Protein AF-A0A6A5UXE3-F1 (afdb_monomer_lite)

Organism: NCBI:txid1447943

Sequence (161 aa):
MPEQPPSTPQRYPSTSSRRRSSLWPSAIPPKTPVKSVSPKEYLTALSNLVSFASTRMDQVDLDGLIWAFNHAYDREDRIAMRNLATTMFPTFESVGDAYYNFCDTRGTFDEEEIWNMVMGLGDDGSEYWDVVDELGDLIEIMEGEETAQFWKSMEEVLMEV

Secondary structure (DSSP, 8-state):
----PPP--------------SSTTSSPPP-PPPPS--HHHHHHHHHHHHHHHHHHHHTTTHHHHHHHHHHHHTTT-HHHHHHHHHHHHHHHHHHHHHHHHHHHHH----HHHHHHHHHHHGGGGGGGSHHHHHHHHHHHHHH-TTTHHHHHHHHHHHH--

Structure (mmCIF, N/CA/C/O backbone):
data_AF-A0A6A5UXE3-F1
#
_entry.id   AF-A0A6A5UXE3-F1
#
loop_
_atom_site.group_PDB
_atom_site.id
_atom_site.type_symbol
_atom_site.label_atom_id
_atom_site.label_alt_id
_atom_site.label_comp_id
_atom_site.label_asym_id
_atom_site.label_entity_id
_atom_site.label_seq_id
_atom_site.pdbx_PDB_ins_code
_atom_site.Cartn_x
_atom_site.Cartn_y
_atom_site.Cartn_z
_atom_site.occupancy
_atom_site.B_iso_or_equiv
_atom_site.auth_seq_id
_atom_site.auth_comp_id
_atom_site.auth_asym_id
_atom_site.auth_atom_id
_atom_site.pdbx_PDB_model_num
ATOM 1 N N . MET A 1 1 ? 20.657 60.269 18.180 1.00 47.00 1 MET A N 1
ATOM 2 C CA . MET A 1 1 ? 21.279 59.471 19.255 1.00 47.00 1 MET A CA 1
ATOM 3 C C . MET A 1 1 ? 20.814 60.032 20.588 1.00 47.00 1 MET A C 1
ATOM 5 O O . MET A 1 1 ? 20.849 61.254 20.701 1.00 47.00 1 MET A O 1
ATOM 9 N N . PRO A 1 2 ? 20.399 59.190 21.556 1.00 51.12 2 PRO A N 1
ATOM 10 C CA . PRO A 1 2 ? 20.250 57.725 21.466 1.00 51.12 2 PRO A CA 1
ATOM 11 C C . PRO A 1 2 ? 19.010 57.362 20.581 1.00 51.12 2 PRO A C 1
ATOM 13 O O . PRO A 1 2 ? 18.878 58.011 19.541 1.00 51.12 2 PRO A O 1
ATOM 16 N N . GLU A 1 3 ? 18.133 56.365 20.745 1.00 40.72 3 GLU A N 1
ATOM 17 C CA . GLU A 1 3 ? 17.750 55.427 21.821 1.00 40.72 3 GLU A CA 1
ATOM 18 C C . GLU A 1 3 ? 17.216 54.115 21.200 1.00 40.72 3 GLU A C 1
ATOM 20 O O . GLU A 1 3 ? 16.974 54.051 19.995 1.00 40.72 3 GLU A O 1
ATOM 25 N N . GLN A 1 4 ? 16.997 53.080 22.020 1.00 54.25 4 GLN A N 1
ATOM 26 C CA . GLN A 1 4 ? 16.243 51.874 21.649 1.00 54.25 4 GLN A CA 1
ATOM 27 C C . GLN A 1 4 ? 15.332 51.421 22.807 1.00 54.25 4 GLN A C 1
ATOM 29 O O . GLN A 1 4 ? 15.833 51.250 23.919 1.00 54.25 4 GLN A O 1
ATOM 34 N N . PRO A 1 5 ? 14.035 51.152 22.562 1.00 54.25 5 PRO A N 1
ATOM 35 C CA . PRO A 1 5 ? 13.204 50.312 23.427 1.00 54.25 5 PRO A CA 1
ATOM 36 C C . PRO A 1 5 ? 13.448 48.800 23.155 1.00 54.25 5 PRO A C 1
ATOM 38 O O . PRO A 1 5 ? 14.113 48.457 22.174 1.00 54.25 5 PRO A O 1
ATOM 41 N N . PRO A 1 6 ? 12.989 47.888 24.040 1.00 47.69 6 PRO A N 1
ATOM 42 C CA . PRO A 1 6 ? 13.681 46.614 24.281 1.00 47.69 6 PRO A CA 1
ATOM 43 C C . PRO A 1 6 ? 13.164 45.383 23.514 1.00 47.69 6 PRO A C 1
ATOM 45 O O . PRO A 1 6 ? 12.064 45.358 22.969 1.00 47.69 6 PRO A O 1
ATOM 48 N N . SER A 1 7 ? 13.974 44.321 23.557 1.00 56.84 7 SER A N 1
ATOM 49 C CA . SER A 1 7 ? 13.705 42.983 23.015 1.00 56.84 7 SER A CA 1
ATOM 50 C C . SER A 1 7 ? 12.604 42.210 23.759 1.00 56.84 7 SER A C 1
ATOM 52 O O . SER A 1 7 ? 12.619 42.149 24.986 1.00 56.84 7 SER A O 1
ATOM 54 N N . THR A 1 8 ? 11.769 41.478 23.015 1.00 50.19 8 THR A N 1
ATOM 55 C CA . THR A 1 8 ? 10.961 40.321 23.472 1.00 50.19 8 THR A CA 1
ATOM 56 C C . THR A 1 8 ? 10.664 39.395 22.262 1.00 50.19 8 THR A C 1
ATOM 58 O O . THR A 1 8 ? 10.990 39.775 21.135 1.00 50.19 8 THR A O 1
ATOM 61 N N . PRO A 1 9 ? 10.213 38.132 22.449 1.00 44.12 9 PRO A N 1
ATOM 62 C CA . PRO A 1 9 ? 10.727 37.029 21.625 1.00 44.12 9 PRO A CA 1
ATOM 63 C C . PRO A 1 9 ? 9.716 36.368 20.662 1.00 44.12 9 PRO A C 1
ATOM 65 O O . PRO A 1 9 ? 8.532 36.672 20.661 1.00 44.12 9 PRO A O 1
ATOM 68 N N . GLN A 1 10 ? 10.220 35.350 19.947 1.00 40.53 10 GLN A N 1
ATOM 69 C CA . GLN A 1 10 ? 9.486 34.261 19.278 1.00 40.53 10 GLN A CA 1
ATOM 70 C C . GLN A 1 10 ? 8.490 34.631 18.160 1.00 40.53 10 GLN A C 1
ATOM 72 O O . GLN A 1 10 ? 7.343 34.990 18.403 1.00 40.53 10 GLN A O 1
ATOM 77 N N . ARG A 1 11 ? 8.816 34.179 16.944 1.00 34.81 11 ARG A N 1
ATOM 78 C CA . AR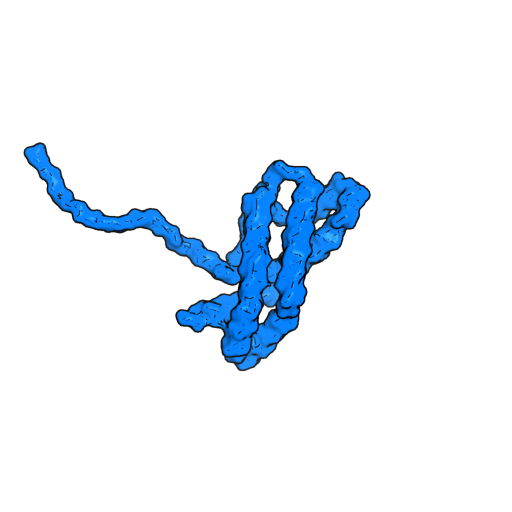G A 1 11 ? 8.325 32.864 16.482 1.00 34.81 11 ARG A CA 1
ATOM 79 C C . ARG A 1 11 ? 9.199 32.311 15.354 1.00 34.81 11 ARG A C 1
ATOM 81 O O . ARG A 1 11 ? 9.627 33.051 14.476 1.00 34.81 11 ARG A O 1
ATOM 88 N N . TYR A 1 12 ? 9.430 30.999 15.374 1.00 37.72 12 TYR A N 1
ATOM 89 C CA . TYR A 1 12 ? 9.827 30.267 14.169 1.00 37.72 12 TYR A CA 1
ATOM 90 C C . TYR A 1 12 ? 8.692 30.363 13.134 1.00 37.72 12 TYR A C 1
ATOM 92 O O . TYR A 1 12 ? 7.528 30.431 13.549 1.00 37.72 12 TYR A O 1
ATOM 100 N N . PRO A 1 13 ? 8.975 30.303 11.818 1.00 33.38 13 PRO A N 1
ATOM 101 C CA . PRO A 1 13 ? 7.951 29.997 10.827 1.00 33.38 13 PRO A CA 1
ATOM 102 C C . PRO A 1 13 ? 7.264 28.697 11.244 1.00 33.38 13 PRO A C 1
ATOM 104 O O . PRO A 1 13 ? 7.906 27.654 11.365 1.00 33.38 13 PRO A O 1
ATOM 107 N N . SER A 1 14 ? 5.978 28.775 11.568 1.00 33.47 14 SER A N 1
ATOM 108 C CA . SER A 1 14 ? 5.265 27.648 12.151 1.00 33.47 14 SER A CA 1
ATOM 109 C C . SER A 1 14 ? 5.072 26.557 11.106 1.00 33.47 14 SER A C 1
ATOM 111 O O . SER A 1 14 ? 4.294 26.745 10.172 1.00 33.47 14 SER A O 1
ATOM 113 N N . THR A 1 15 ? 5.679 25.391 11.327 1.00 35.75 15 THR A N 1
ATOM 114 C CA . THR A 1 15 ? 5.354 24.108 10.675 1.00 35.75 15 THR A CA 1
ATOM 115 C C . THR A 1 15 ? 3.985 23.584 11.139 1.00 35.75 15 THR A C 1
ATOM 117 O O . THR A 1 15 ? 3.812 22.432 11.525 1.00 35.75 15 THR A O 1
ATOM 120 N N . SER A 1 16 ? 2.989 24.469 11.146 1.00 31.08 16 SER A N 1
ATOM 121 C CA . SER A 1 16 ? 1.617 24.171 11.527 1.00 31.08 16 SER A CA 1
ATOM 122 C C . SER A 1 16 ? 0.886 23.555 10.341 1.00 31.08 16 SER A C 1
ATOM 124 O O . SER A 1 16 ? 0.926 24.081 9.232 1.00 31.08 16 SER A O 1
ATOM 126 N N . SER A 1 17 ? 0.172 22.466 10.607 1.00 34.81 17 SER A N 1
ATOM 127 C CA . SER A 1 17 ? -0.937 22.005 9.771 1.00 34.81 17 SER A CA 1
ATOM 128 C C . SER A 1 17 ? -0.600 21.632 8.319 1.00 34.81 17 SER A C 1
ATOM 130 O O . SER A 1 17 ? -1.370 21.902 7.404 1.00 34.81 17 SER A O 1
ATOM 132 N N . ARG A 1 18 ? 0.431 20.798 8.143 1.00 32.88 18 ARG A N 1
ATOM 133 C CA . ARG A 1 18 ? 0.131 19.466 7.590 1.00 32.88 18 ARG A CA 1
ATOM 134 C C . ARG A 1 18 ? -0.022 18.463 8.735 1.00 32.88 18 ARG A C 1
ATOM 136 O O . ARG A 1 18 ? 0.812 17.586 8.922 1.00 32.88 18 ARG A O 1
ATOM 143 N N . ARG A 1 19 ? -1.156 18.551 9.442 1.00 38.47 19 ARG A N 1
ATOM 144 C CA . ARG A 1 19 ? -1.870 17.317 9.781 1.00 38.47 19 ARG A CA 1
ATOM 145 C C . ARG A 1 19 ? -2.368 16.772 8.438 1.00 38.47 19 ARG A C 1
ATOM 147 O O . ARG A 1 19 ? -3.453 17.131 7.998 1.00 38.47 19 ARG A O 1
ATOM 154 N N . ARG A 1 20 ? -1.528 15.980 7.760 1.00 39.94 20 ARG A N 1
ATOM 155 C CA . ARG A 1 20 ? -2.073 14.825 7.037 1.00 39.94 20 ARG A CA 1
ATOM 156 C C . ARG A 1 20 ? -2.826 14.005 8.093 1.00 39.94 20 ARG A C 1
ATOM 158 O O . ARG A 1 20 ? -2.384 14.012 9.248 1.00 39.94 20 ARG A O 1
ATOM 165 N N . SER A 1 21 ? -3.896 13.305 7.729 1.00 42.47 21 SER A N 1
ATOM 166 C CA . SER A 1 21 ? -4.290 12.150 8.541 1.00 42.47 21 SER A CA 1
ATOM 167 C C . SER A 1 21 ? -3.049 11.277 8.674 1.00 42.47 21 SER A C 1
ATOM 169 O O . SER A 1 21 ? -2.393 11.004 7.666 1.00 42.47 21 SER A O 1
ATOM 171 N N . SER A 1 22 ? -2.661 10.908 9.895 1.00 48.69 22 SER A N 1
ATOM 172 C CA . SER A 1 22 ? -1.498 10.026 10.090 1.00 48.69 22 SER A CA 1
ATOM 173 C C . SER A 1 22 ? -1.782 8.606 9.606 1.00 48.69 22 SER A C 1
ATOM 175 O O . SER A 1 22 ? -0.884 7.773 9.569 1.00 48.69 22 SER A O 1
ATOM 177 N N . LEU A 1 23 ? -3.034 8.349 9.230 1.00 55.97 23 LEU A N 1
ATOM 178 C CA . LEU A 1 23 ? -3.478 7.144 8.574 1.00 55.97 23 LEU A CA 1
ATOM 179 C C . LEU A 1 23 ? -3.560 7.327 7.060 1.00 55.97 23 LEU A C 1
ATOM 181 O O . LEU A 1 23 ? -3.876 8.387 6.504 1.00 55.97 23 LEU A O 1
ATOM 185 N N . TRP A 1 24 ? -3.189 6.227 6.436 1.00 60.25 24 TRP A N 1
ATOM 186 C CA . TRP A 1 24 ? -3.172 5.955 5.019 1.00 60.25 24 TRP A CA 1
ATOM 187 C C . TRP A 1 24 ? -4.600 5.967 4.438 1.00 60.25 24 TRP A C 1
ATOM 189 O O . TRP A 1 24 ? -5.505 5.505 5.124 1.00 60.25 24 TRP A O 1
ATOM 199 N N . PRO A 1 25 ? -4.837 6.479 3.219 1.00 57.16 25 PRO A N 1
ATOM 200 C CA . PRO A 1 25 ? -4.075 7.478 2.478 1.00 57.16 25 PRO A CA 1
ATOM 201 C C . PRO A 1 25 ? -4.858 8.801 2.405 1.00 57.16 25 PRO A C 1
ATOM 203 O O . PRO A 1 25 ? -5.744 8.992 1.579 1.00 57.16 25 PRO A O 1
ATOM 206 N N . SER A 1 26 ? -4.476 9.790 3.220 1.00 52.91 26 SER A N 1
ATOM 207 C CA . SER A 1 26 ? -5.134 11.115 3.232 1.00 52.91 26 SER A CA 1
ATOM 208 C C . SER A 1 26 ? -5.020 11.938 1.935 1.00 52.91 26 SER A C 1
ATOM 210 O O . SER A 1 26 ? -5.637 12.999 1.836 1.00 52.91 26 SER A O 1
ATOM 212 N N . ALA A 1 27 ? -4.212 11.485 0.975 1.00 55.62 27 ALA A N 1
ATOM 213 C CA . ALA A 1 27 ? -4.323 11.737 -0.463 1.00 55.62 27 ALA A CA 1
ATOM 214 C C . ALA A 1 27 ? -3.232 10.931 -1.184 1.00 55.62 27 ALA A C 1
ATOM 216 O O . ALA A 1 27 ? -2.099 10.873 -0.690 1.00 55.62 27 ALA A O 1
ATOM 217 N N . ILE A 1 28 ? -3.524 10.434 -2.389 1.00 59.34 28 ILE A N 1
ATOM 218 C CA . ILE A 1 28 ? -2.488 10.047 -3.356 1.00 59.34 28 ILE A CA 1
ATOM 219 C C . ILE A 1 28 ? -1.538 11.255 -3.529 1.00 59.34 28 ILE A C 1
ATOM 221 O O . ILE A 1 28 ? -2.016 12.389 -3.680 1.00 59.34 28 ILE A O 1
ATOM 225 N N . PRO A 1 29 ? -0.202 11.089 -3.478 1.00 62.50 29 PRO A N 1
ATOM 226 C CA . PRO A 1 29 ? 0.727 12.165 -3.797 1.00 62.50 29 PRO A CA 1
ATOM 227 C C . PRO A 1 29 ? 0.424 12.722 -5.202 1.00 62.50 29 PRO A C 1
ATOM 229 O O . PRO A 1 29 ? 0.207 11.952 -6.135 1.00 62.50 29 PRO A O 1
ATOM 232 N N . PRO A 1 30 ? 0.389 14.056 -5.383 1.00 63.09 30 PRO A N 1
ATOM 233 C CA . PRO A 1 30 ? 0.047 14.650 -6.672 1.00 63.09 30 PRO A CA 1
ATOM 234 C C . PRO A 1 30 ? 1.070 14.222 -7.725 1.00 63.09 30 PRO A C 1
ATOM 236 O O . PRO A 1 30 ? 2.265 14.310 -7.444 1.00 63.09 30 PRO A O 1
ATOM 239 N N . LYS A 1 31 ? 0.605 13.797 -8.912 1.00 64.88 31 LYS A N 1
ATOM 240 C CA . LYS A 1 31 ? 1.444 13.180 -9.956 1.00 64.88 31 LYS A CA 1
ATOM 241 C C . LYS A 1 31 ? 2.793 13.889 -10.123 1.00 64.88 31 LYS A C 1
ATOM 243 O O . LYS A 1 31 ? 2.855 15.039 -10.566 1.00 64.88 31 LYS A O 1
ATOM 248 N N . THR A 1 32 ? 3.869 13.198 -9.753 1.00 62.75 32 THR A N 1
ATOM 249 C CA . THR A 1 32 ? 5.247 13.682 -9.864 1.00 62.75 32 THR A CA 1
ATOM 250 C C . THR A 1 32 ? 5.895 13.089 -11.114 1.00 62.75 32 THR A C 1
ATOM 252 O O . THR A 1 32 ? 5.767 11.888 -11.351 1.00 62.75 32 THR A O 1
ATOM 255 N N . PRO A 1 33 ? 6.604 13.895 -11.928 1.00 60.47 33 PRO A N 1
ATOM 256 C CA . PRO A 1 33 ? 7.228 13.395 -13.146 1.00 60.47 33 PRO A CA 1
ATOM 257 C C . PRO A 1 33 ? 8.282 12.339 -12.811 1.00 60.47 33 PRO A C 1
ATOM 259 O O . PRO A 1 33 ? 9.112 12.548 -11.918 1.00 60.47 33 PRO A O 1
ATOM 262 N N . VAL A 1 34 ? 8.261 11.232 -13.557 1.00 66.25 34 VAL A N 1
ATOM 263 C CA . VAL A 1 34 ? 9.215 10.132 -13.401 1.00 66.25 34 VAL A CA 1
ATOM 264 C C . VAL A 1 34 ? 10.643 10.669 -13.517 1.00 66.25 34 VAL A C 1
ATOM 266 O O . VAL A 1 34 ? 11.005 11.329 -14.497 1.00 66.25 34 VAL A O 1
ATOM 269 N N . LYS A 1 35 ? 11.473 10.420 -12.498 1.00 68.00 35 LYS A N 1
ATOM 270 C CA . LYS A 1 35 ? 12.892 10.799 -12.546 1.00 68.00 35 LYS A CA 1
ATOM 271 C C . LYS A 1 35 ? 13.602 9.925 -13.570 1.00 68.00 35 LYS A C 1
ATOM 273 O O . LYS A 1 35 ? 13.251 8.765 -13.728 1.00 68.00 35 LYS A O 1
ATOM 278 N N . SER A 1 36 ? 14.623 10.462 -14.236 1.00 63.34 36 SER A N 1
ATOM 279 C CA . SER A 1 36 ? 15.319 9.784 -15.336 1.00 63.34 36 SER A CA 1
ATOM 280 C C . SER A 1 36 ? 16.005 8.476 -14.903 1.00 63.34 36 SER A C 1
ATOM 282 O O . SER A 1 36 ? 17.174 8.478 -14.515 1.00 63.34 36 SER A O 1
ATOM 284 N N . VAL A 1 37 ? 15.263 7.375 -15.007 1.00 72.06 37 VAL A N 1
ATOM 285 C CA . VAL A 1 37 ? 15.682 5.972 -14.898 1.00 72.06 37 VAL A CA 1
ATOM 286 C C . VAL A 1 37 ? 15.165 5.228 -16.133 1.00 72.06 37 VAL A C 1
ATOM 288 O O . VAL A 1 37 ? 14.245 5.707 -16.799 1.00 72.06 37 VAL A O 1
ATOM 291 N N . SER A 1 38 ? 15.735 4.073 -16.471 1.00 87.94 38 SER A N 1
ATOM 292 C CA . SER A 1 38 ? 15.177 3.243 -17.548 1.00 87.94 38 SER A CA 1
ATOM 293 C C . SER A 1 38 ? 13.853 2.575 -17.128 1.00 87.94 38 SER A C 1
ATOM 295 O O . SER A 1 38 ? 13.646 2.338 -15.934 1.00 87.94 38 SER A O 1
ATOM 297 N N . PRO A 1 39 ? 12.972 2.198 -18.080 1.00 88.00 39 PRO A N 1
ATOM 298 C CA . PRO A 1 39 ? 11.742 1.466 -17.772 1.00 88.00 39 PRO A CA 1
ATOM 299 C C . PRO A 1 39 ? 11.990 0.189 -16.958 1.00 88.00 39 PRO A C 1
ATOM 301 O O . PRO A 1 39 ? 11.295 -0.051 -15.977 1.00 88.00 39 PRO A O 1
ATOM 304 N N . LYS A 1 40 ? 13.043 -0.582 -17.276 1.00 89.38 40 LYS A N 1
ATOM 305 C CA . LYS A 1 40 ? 13.383 -1.806 -16.528 1.00 89.38 40 LYS A CA 1
ATOM 306 C C . LYS A 1 40 ? 13.827 -1.506 -15.086 1.00 89.38 40 LYS A C 1
ATOM 308 O O . LYS A 1 40 ? 13.421 -2.198 -14.158 1.00 89.38 40 LYS A O 1
ATOM 313 N N . GLU A 1 41 ? 14.583 -0.428 -14.854 1.00 89.81 41 GLU A N 1
ATOM 314 C CA . GLU A 1 41 ? 14.921 0.027 -13.491 1.00 89.81 41 GLU A CA 1
ATOM 315 C C . GLU A 1 41 ? 13.710 0.566 -12.716 1.00 89.81 41 GLU A C 1
ATOM 317 O O . GLU A 1 41 ? 13.703 0.489 -11.483 1.00 89.81 41 GLU A O 1
ATOM 322 N N . TYR A 1 42 ? 12.716 1.145 -13.400 1.00 89.75 42 TYR A N 1
ATOM 323 C CA . TYR A 1 42 ? 11.456 1.592 -12.802 1.00 89.75 42 TYR A CA 1
ATOM 324 C C . TYR A 1 42 ? 10.602 0.393 -12.383 1.00 89.75 42 TYR A C 1
ATOM 326 O O . TYR A 1 42 ? 10.321 0.250 -11.195 1.00 89.75 42 TYR A O 1
ATOM 334 N N . LEU A 1 43 ? 10.284 -0.506 -13.320 1.00 89.81 43 LEU A N 1
ATOM 335 C CA . LEU A 1 43 ? 9.440 -1.680 -13.081 1.00 89.81 43 LEU A CA 1
ATOM 336 C C . LEU A 1 43 ? 10.049 -2.642 -12.048 1.00 89.81 43 LEU A C 1
ATOM 338 O O . LEU A 1 43 ? 9.339 -3.101 -11.160 1.00 89.81 43 LEU A O 1
ATOM 342 N N . THR A 1 44 ? 11.370 -2.866 -12.053 1.00 92.00 44 THR A N 1
ATOM 343 C CA . THR A 1 44 ? 12.027 -3.640 -10.980 1.00 92.00 44 THR A CA 1
ATOM 344 C C . THR A 1 44 ? 11.893 -2.962 -9.615 1.00 92.00 44 THR A C 1
ATOM 346 O O . THR A 1 44 ? 11.696 -3.645 -8.614 1.00 92.00 44 THR A O 1
ATOM 349 N N . ALA A 1 45 ? 11.979 -1.633 -9.525 1.00 90.88 45 ALA A N 1
ATOM 350 C CA . ALA A 1 45 ? 11.797 -0.948 -8.243 1.00 90.88 45 ALA A CA 1
ATOM 351 C C . ALA A 1 45 ? 10.332 -0.952 -7.773 1.00 90.88 45 ALA A C 1
ATOM 353 O O . ALA A 1 45 ? 10.092 -1.021 -6.571 1.00 90.88 45 ALA A O 1
ATOM 354 N N . LEU A 1 46 ? 9.383 -0.907 -8.712 1.00 90.88 46 LEU A N 1
ATOM 355 C CA . LEU A 1 46 ? 7.949 -1.025 -8.454 1.00 90.88 46 LEU A CA 1
ATOM 356 C C . LEU A 1 46 ? 7.605 -2.432 -7.945 1.00 90.88 46 LEU A C 1
ATOM 358 O O . LEU A 1 46 ? 7.036 -2.555 -6.870 1.00 90.88 46 LEU A O 1
ATOM 362 N N . SER A 1 47 ? 8.081 -3.480 -8.622 1.00 91.44 47 SER A N 1
ATOM 363 C CA . SER A 1 47 ? 8.008 -4.876 -8.161 1.00 91.44 47 SER A CA 1
ATOM 364 C C . SER A 1 47 ? 8.524 -5.041 -6.725 1.00 91.44 47 SER A C 1
ATOM 366 O O . SER A 1 47 ? 7.836 -5.597 -5.878 1.00 91.44 47 SER A O 1
ATOM 368 N N . ASN A 1 48 ? 9.690 -4.467 -6.400 1.00 92.50 48 ASN A N 1
ATOM 369 C CA . ASN A 1 48 ? 10.236 -4.526 -5.037 1.00 92.50 48 ASN A CA 1
ATOM 370 C C . ASN A 1 48 ? 9.379 -3.779 -3.992 1.00 92.50 48 ASN A C 1
ATOM 372 O O . ASN A 1 48 ? 9.407 -4.162 -2.824 1.00 92.50 48 ASN A O 1
ATOM 376 N N . LEU A 1 49 ? 8.645 -2.724 -4.372 1.00 91.50 49 LEU A N 1
ATOM 377 C CA . LEU A 1 49 ? 7.678 -2.056 -3.492 1.00 91.50 49 LEU A CA 1
ATOM 378 C C . LEU A 1 49 ? 6.438 -2.930 -3.276 1.00 91.50 49 LEU A C 1
ATOM 380 O O . LEU A 1 49 ? 6.001 -3.094 -2.139 1.00 91.50 49 LEU A O 1
ATOM 384 N N . VAL A 1 50 ? 5.889 -3.475 -4.360 1.00 90.56 50 VAL A N 1
ATOM 385 C CA . VAL A 1 50 ? 4.640 -4.240 -4.352 1.00 90.56 50 VAL A CA 1
ATOM 386 C C . VAL A 1 50 ? 4.823 -5.549 -3.587 1.00 90.56 50 VAL A C 1
ATOM 388 O O . VAL A 1 50 ? 4.176 -5.734 -2.562 1.00 90.56 50 VAL A O 1
ATOM 391 N N . SER A 1 51 ? 5.819 -6.373 -3.929 1.00 91.19 51 SER A N 1
ATOM 392 C CA . SER A 1 51 ? 6.079 -7.621 -3.197 1.00 91.19 51 SER A CA 1
ATOM 393 C C . SER A 1 51 ? 6.484 -7.387 -1.731 1.00 91.19 51 SER A C 1
ATOM 395 O O . SER A 1 51 ? 6.257 -8.254 -0.884 1.00 91.19 51 SER A O 1
ATOM 397 N N . PHE A 1 52 ? 7.051 -6.219 -1.388 1.00 92.56 52 PHE A N 1
ATOM 398 C CA . PHE A 1 52 ? 7.232 -5.806 0.010 1.00 92.56 52 PHE A CA 1
ATOM 399 C C . PHE A 1 52 ? 5.889 -5.515 0.692 1.00 92.56 52 PHE A C 1
ATOM 401 O O . PHE A 1 52 ? 5.697 -5.945 1.829 1.00 92.56 52 PHE A O 1
ATOM 408 N N . ALA A 1 53 ? 4.971 -4.815 0.022 1.00 89.50 53 ALA A N 1
ATOM 409 C CA . ALA A 1 53 ? 3.644 -4.524 0.547 1.00 89.50 53 ALA A CA 1
ATOM 410 C C . ALA A 1 53 ? 2.837 -5.809 0.780 1.00 89.50 53 ALA A C 1
ATOM 412 O O . ALA A 1 53 ? 2.443 -6.047 1.921 1.00 89.50 53 ALA A O 1
ATOM 413 N N . SER A 1 54 ? 2.710 -6.686 -0.220 1.00 88.62 54 SER A N 1
ATOM 414 C CA . SER A 1 54 ? 2.004 -7.974 -0.104 1.00 88.62 54 SER A CA 1
ATOM 415 C C . SER A 1 54 ? 2.576 -8.813 1.047 1.00 88.62 54 SER A C 1
ATOM 417 O O . SER A 1 54 ? 1.861 -9.165 1.982 1.00 88.62 54 SER A O 1
ATOM 419 N N . THR A 1 55 ? 3.909 -8.960 1.109 1.00 91.50 55 THR A N 1
ATOM 420 C CA . THR A 1 55 ? 4.611 -9.644 2.218 1.00 91.50 55 THR A CA 1
ATOM 421 C C . THR A 1 55 ? 4.285 -9.055 3.603 1.00 91.50 55 THR A C 1
ATOM 423 O O . THR A 1 55 ? 4.316 -9.773 4.605 1.00 91.50 55 THR A O 1
ATOM 426 N N . ARG A 1 56 ? 4.010 -7.746 3.708 1.00 90.38 56 ARG A N 1
ATOM 427 C CA . ARG A 1 56 ? 3.637 -7.079 4.969 1.00 90.38 56 ARG A CA 1
ATOM 428 C C . ARG A 1 56 ? 2.163 -7.239 5.331 1.00 90.38 56 ARG A C 1
ATOM 430 O O . ARG A 1 56 ? 1.851 -7.237 6.522 1.00 90.38 56 ARG A O 1
ATOM 437 N N . MET A 1 57 ? 1.292 -7.371 4.337 1.00 87.94 57 MET A N 1
ATOM 438 C CA . MET A 1 57 ? -0.144 -7.597 4.508 1.00 87.94 57 MET A CA 1
ATOM 439 C C . MET A 1 57 ? -0.419 -9.065 4.876 1.00 87.94 57 MET A C 1
ATOM 441 O O . MET A 1 57 ? -1.074 -9.324 5.888 1.00 87.94 57 MET A O 1
ATOM 445 N N . ASP A 1 58 ? 0.216 -10.010 4.176 1.00 89.62 58 ASP A N 1
ATOM 446 C CA . ASP A 1 58 ? 0.209 -11.450 4.484 1.00 89.62 58 ASP A CA 1
ATOM 447 C C . ASP A 1 58 ? 0.653 -11.742 5.925 1.00 89.62 58 ASP A C 1
ATOM 449 O O . ASP A 1 58 ? 0.066 -12.565 6.628 1.00 89.62 58 ASP A O 1
ATOM 453 N N . GLN A 1 59 ? 1.699 -11.046 6.391 1.00 91.06 59 GLN A N 1
ATOM 454 C CA . GLN A 1 59 ? 2.273 -11.217 7.733 1.00 91.06 59 GLN A CA 1
ATOM 455 C C . GLN A 1 59 ? 1.293 -10.929 8.879 1.00 91.06 59 GLN A C 1
ATOM 457 O O . GLN A 1 59 ? 1.581 -11.323 10.013 1.00 91.06 59 GLN A O 1
ATOM 462 N N . VAL A 1 60 ? 0.178 -10.243 8.612 1.00 87.56 60 VAL A N 1
ATOM 463 C CA . VAL A 1 60 ? -0.823 -9.876 9.623 1.00 87.56 60 VAL A CA 1
ATOM 464 C C . VAL A 1 60 ? -2.228 -10.413 9.340 1.00 87.56 60 VAL A C 1
ATOM 466 O O . VAL A 1 60 ? -3.099 -10.158 10.164 1.00 87.56 60 VAL A O 1
ATOM 469 N N . ASP A 1 61 ? -2.447 -11.165 8.250 1.00 89.44 61 ASP A N 1
ATOM 470 C CA . ASP A 1 61 ? -3.793 -11.520 7.749 1.00 89.44 61 ASP A CA 1
ATOM 471 C C . ASP A 1 61 ? -4.656 -10.256 7.590 1.00 89.44 61 ASP A C 1
ATOM 473 O O . ASP A 1 61 ? -5.640 -10.038 8.304 1.00 89.44 61 ASP A O 1
ATOM 477 N N . LEU A 1 62 ? -4.205 -9.344 6.718 1.00 86.12 62 LEU A N 1
ATOM 478 C CA . LEU A 1 62 ? -4.802 -8.014 6.614 1.00 86.12 62 LEU A CA 1
ATOM 479 C C . LEU A 1 62 ? -6.301 -8.072 6.284 1.00 86.12 62 LEU A C 1
ATOM 481 O O . LEU A 1 62 ? -7.081 -7.376 6.933 1.00 86.12 62 LEU A O 1
ATOM 485 N N . ASP A 1 63 ? -6.712 -8.928 5.350 1.00 83.62 63 ASP A N 1
ATOM 486 C CA . ASP A 1 63 ? -8.118 -9.103 4.974 1.00 83.62 63 ASP A CA 1
ATOM 487 C C . ASP A 1 63 ? -8.957 -9.592 6.160 1.00 83.62 63 ASP A C 1
ATOM 489 O O . ASP A 1 63 ? -10.034 -9.052 6.434 1.00 83.62 63 ASP A O 1
ATOM 493 N N . GLY A 1 64 ? -8.442 -10.563 6.925 1.00 87.06 64 GLY A N 1
ATOM 494 C CA . GLY A 1 64 ? -9.061 -11.034 8.161 1.00 87.06 64 GLY A CA 1
ATOM 495 C C . GLY A 1 64 ? -9.190 -9.933 9.218 1.00 87.06 64 GLY A C 1
ATOM 496 O O . GLY A 1 64 ? -10.221 -9.846 9.896 1.00 87.06 64 GLY A O 1
ATOM 497 N N . LEU A 1 65 ? -8.195 -9.047 9.337 1.00 90.19 65 LEU A N 1
ATOM 498 C CA . LEU A 1 65 ? -8.226 -7.904 10.256 1.00 90.19 65 LEU A CA 1
ATOM 499 C C . LEU A 1 65 ? -9.174 -6.783 9.796 1.00 90.19 65 LEU A C 1
ATOM 501 O O . LEU A 1 65 ? -9.889 -6.234 10.638 1.00 90.19 65 LEU A O 1
ATOM 505 N N . ILE A 1 66 ? -9.242 -6.472 8.497 1.00 86.50 66 ILE A N 1
ATOM 506 C CA . ILE A 1 66 ? -10.198 -5.509 7.921 1.00 86.50 66 ILE A CA 1
ATOM 507 C C . ILE A 1 66 ? -11.630 -6.033 8.091 1.00 86.50 66 ILE A C 1
ATOM 509 O O . ILE A 1 66 ? -12.499 -5.314 8.590 1.00 86.50 66 ILE A O 1
ATOM 513 N N . TRP A 1 67 ? -11.872 -7.308 7.772 1.00 89.06 67 TRP A N 1
ATOM 514 C CA . TRP A 1 67 ? -13.162 -7.966 7.991 1.00 89.06 67 TRP A CA 1
ATOM 515 C C . TRP A 1 67 ? -13.576 -7.929 9.470 1.00 89.06 67 TRP A C 1
ATOM 517 O O . TRP A 1 67 ? -14.703 -7.544 9.797 1.00 89.06 67 TRP A O 1
ATOM 527 N N . ALA A 1 68 ? -12.655 -8.261 10.382 1.00 90.75 68 ALA A N 1
ATOM 528 C CA . ALA A 1 68 ? -12.909 -8.211 11.819 1.00 90.75 68 ALA A CA 1
ATOM 529 C C . ALA A 1 68 ? -13.163 -6.779 12.323 1.00 90.75 68 ALA A C 1
ATOM 531 O O . ALA A 1 68 ? -13.994 -6.586 13.213 1.00 90.75 68 ALA A O 1
ATOM 532 N N . PHE A 1 69 ? -12.486 -5.773 11.758 1.00 89.62 69 PHE A N 1
ATOM 533 C CA . PHE A 1 69 ? -12.681 -4.367 12.111 1.00 89.62 69 PHE A CA 1
ATOM 534 C C . PHE A 1 69 ? -14.058 -3.871 11.669 1.00 89.62 69 PHE A C 1
ATOM 536 O O . PHE A 1 69 ? -14.773 -3.272 12.472 1.00 89.62 69 PHE A O 1
ATOM 543 N N . ASN A 1 70 ? -14.467 -4.183 10.438 1.00 86.56 70 ASN A N 1
ATOM 544 C CA . ASN A 1 70 ? -15.793 -3.839 9.928 1.00 86.56 70 ASN A CA 1
ATOM 545 C C . ASN A 1 70 ? -16.894 -4.536 10.748 1.00 86.56 70 ASN A C 1
ATOM 547 O O . ASN A 1 70 ? -17.854 -3.891 11.165 1.00 86.56 70 ASN A O 1
ATOM 551 N N . HIS A 1 71 ? -16.705 -5.807 11.121 1.00 90.62 71 HIS A N 1
ATOM 552 C CA . HIS A 1 71 ? -17.644 -6.488 12.015 1.00 90.62 71 HIS A CA 1
ATOM 553 C C . HIS A 1 71 ? -17.670 -5.900 13.440 1.00 90.62 71 HIS A C 1
ATOM 555 O O . HIS A 1 71 ? -18.710 -5.931 14.094 1.00 90.62 71 HIS A O 1
ATOM 561 N N . ALA A 1 72 ? -16.561 -5.348 13.944 1.00 90.50 72 ALA A N 1
ATOM 562 C CA . ALA A 1 72 ? -16.540 -4.614 15.212 1.00 90.50 72 ALA A CA 1
ATOM 563 C C . ALA A 1 72 ? -17.249 -3.249 15.106 1.00 90.50 72 ALA A C 1
ATOM 565 O O . ALA A 1 72 ? -17.959 -2.857 16.035 1.00 90.50 72 ALA A O 1
ATOM 566 N N . TYR A 1 73 ? -17.109 -2.563 13.968 1.00 88.50 73 TYR A N 1
ATOM 567 C CA . TYR A 1 73 ? -17.777 -1.299 13.657 1.00 88.50 73 TYR A CA 1
ATOM 568 C C . TYR A 1 73 ? -19.305 -1.444 13.599 1.00 88.50 73 TYR A C 1
ATOM 570 O O . TYR A 1 73 ? -20.004 -0.707 14.295 1.00 88.50 73 TYR A O 1
ATOM 578 N N . ASP A 1 74 ? -19.819 -2.462 12.897 1.00 90.31 74 ASP A N 1
ATOM 579 C CA . ASP A 1 74 ? -21.254 -2.814 12.835 1.00 90.31 74 ASP A CA 1
ATOM 580 C C . ASP A 1 74 ? -21.891 -3.077 14.215 1.00 90.31 74 ASP A C 1
ATOM 582 O O . ASP A 1 74 ? -23.114 -3.089 14.369 1.00 90.31 74 ASP A O 1
ATOM 586 N N . ARG A 1 75 ? -21.058 -3.333 15.230 1.00 93.75 75 ARG A N 1
ATOM 587 C CA . ARG A 1 75 ? -21.446 -3.642 16.614 1.00 93.75 75 ARG A CA 1
ATOM 588 C C . ARG A 1 75 ? -21.185 -2.491 17.589 1.00 93.75 75 ARG A C 1
ATOM 590 O O . ARG A 1 75 ? -21.401 -2.671 18.786 1.00 93.75 75 ARG A O 1
ATOM 597 N N . GLU A 1 76 ? -20.683 -1.358 17.096 1.00 90.88 76 GLU A N 1
ATOM 598 C CA . GLU A 1 76 ? -20.182 -0.218 17.878 1.00 90.88 76 GLU A CA 1
ATOM 599 C C . GLU A 1 76 ? -19.077 -0.587 18.904 1.00 90.88 76 GLU A C 1
ATOM 601 O O . GLU A 1 76 ? -18.822 0.153 19.861 1.00 90.88 76 GLU A O 1
ATOM 606 N N . ASP A 1 77 ? -18.371 -1.715 18.718 1.00 93.19 77 ASP A N 1
ATOM 607 C CA . ASP A 1 77 ? -17.343 -2.201 19.650 1.00 93.19 77 ASP A CA 1
ATOM 608 C C . ASP A 1 77 ? -16.007 -1.473 19.440 1.00 93.19 77 ASP A C 1
ATOM 610 O O . ASP A 1 77 ? -15.038 -1.986 18.873 1.00 93.19 77 ASP A O 1
ATOM 614 N N . ARG A 1 78 ? -15.954 -0.241 19.952 1.00 90.12 78 ARG A N 1
ATOM 615 C CA . ARG A 1 78 ? -14.770 0.630 19.918 1.00 90.12 78 ARG A CA 1
ATOM 616 C C . ARG A 1 78 ? -13.521 0.003 20.543 1.00 90.12 78 ARG A C 1
ATOM 618 O O . ARG A 1 78 ? -12.414 0.388 20.175 1.00 90.12 78 ARG A O 1
ATOM 625 N N . ILE A 1 79 ? -13.666 -0.943 21.476 1.00 92.06 79 ILE A N 1
ATOM 626 C CA . ILE A 1 79 ? -12.522 -1.610 22.116 1.00 92.06 79 ILE A CA 1
ATOM 627 C C . ILE A 1 79 ? -11.931 -2.642 21.152 1.00 92.06 79 ILE A C 1
ATOM 629 O O . ILE A 1 79 ? -10.718 -2.642 20.934 1.00 92.06 79 ILE A O 1
ATOM 633 N N . ALA A 1 80 ? -12.771 -3.471 20.527 1.00 92.69 80 ALA A N 1
ATOM 634 C CA . ALA A 1 80 ? -12.341 -4.384 19.473 1.00 92.69 80 ALA A CA 1
ATOM 635 C C . ALA A 1 80 ? -11.739 -3.619 18.281 1.00 92.69 80 ALA A C 1
ATOM 637 O O . ALA A 1 80 ? -10.610 -3.916 17.889 1.00 92.69 80 ALA A O 1
ATOM 638 N N . MET A 1 81 ? -12.419 -2.576 17.785 1.00 91.94 81 MET A N 1
ATOM 639 C CA . MET A 1 81 ? -11.910 -1.703 16.716 1.00 91.94 81 MET A CA 1
ATOM 640 C C . MET A 1 81 ? -10.523 -1.135 17.041 1.00 91.94 81 MET A C 1
ATOM 642 O O . MET A 1 81 ? -9.613 -1.242 16.225 1.00 91.94 81 MET A O 1
ATOM 646 N N . ARG A 1 82 ? -10.325 -0.556 18.235 1.00 90.12 82 ARG A N 1
ATOM 647 C CA . ARG A 1 82 ? -9.038 0.043 18.630 1.00 90.12 82 ARG A CA 1
ATOM 648 C C . ARG A 1 82 ? -7.925 -0.994 18.754 1.00 90.12 82 ARG A C 1
ATOM 650 O O . ARG A 1 82 ? -6.793 -0.705 18.374 1.00 90.12 82 ARG A O 1
ATOM 657 N N . ASN A 1 83 ? -8.224 -2.188 19.264 1.00 92.31 83 ASN A N 1
ATOM 658 C CA . ASN A 1 83 ? -7.242 -3.269 19.352 1.00 92.31 83 ASN A CA 1
ATOM 659 C C . ASN A 1 83 ? -6.811 -3.728 17.950 1.00 92.31 83 ASN A C 1
ATOM 661 O O . ASN A 1 83 ? -5.617 -3.765 17.671 1.00 92.31 83 ASN A O 1
ATOM 665 N N . LEU A 1 84 ? -7.770 -3.979 17.052 1.00 92.25 84 LEU A N 1
ATOM 666 C CA . LEU A 1 84 ? -7.514 -4.353 15.656 1.00 92.25 84 LEU A CA 1
ATOM 667 C C . LEU A 1 84 ? -6.746 -3.256 14.904 1.00 92.25 84 LEU A C 1
ATOM 669 O O . LEU A 1 84 ? -5.742 -3.539 14.255 1.00 92.25 84 LEU A O 1
ATOM 673 N N . ALA A 1 85 ? -7.145 -1.991 15.062 1.00 88.50 85 ALA A N 1
ATOM 674 C CA . ALA A 1 85 ? -6.430 -0.841 14.512 1.00 88.50 85 ALA A CA 1
ATOM 675 C C . ALA A 1 85 ? -4.978 -0.772 15.013 1.00 88.50 85 ALA A C 1
ATOM 677 O O . ALA A 1 85 ? -4.064 -0.542 14.227 1.00 88.50 85 ALA A O 1
ATOM 678 N N . THR A 1 86 ? -4.749 -1.031 16.304 1.00 88.94 86 THR A N 1
ATOM 679 C CA . THR A 1 86 ? -3.403 -1.073 16.903 1.00 88.94 86 THR A CA 1
ATOM 680 C C . THR A 1 86 ? -2.554 -2.221 16.336 1.00 88.94 86 THR A C 1
ATOM 682 O O . THR A 1 86 ? -1.337 -2.081 16.237 1.00 88.94 86 THR A O 1
ATOM 685 N N . THR A 1 87 ? -3.174 -3.335 15.932 1.00 90.31 87 THR A N 1
ATOM 686 C CA . THR A 1 87 ? -2.502 -4.459 15.255 1.00 90.31 87 THR A CA 1
ATOM 687 C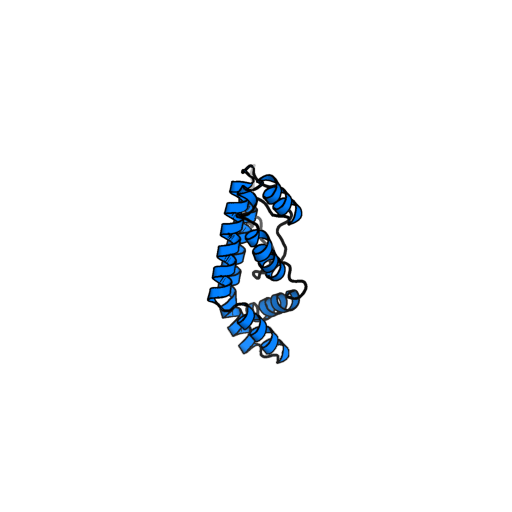 C . THR A 1 87 ? -2.163 -4.146 13.794 1.00 90.31 87 THR A C 1
ATOM 689 O O . THR A 1 87 ? -1.048 -4.436 13.370 1.00 90.31 87 THR A O 1
ATOM 692 N N . MET A 1 88 ? -3.079 -3.536 13.034 1.00 87.62 88 MET A N 1
ATOM 693 C CA . MET A 1 88 ? -2.865 -3.210 11.613 1.00 87.62 88 MET A CA 1
ATOM 694 C C . MET A 1 88 ? -1.934 -2.006 11.392 1.00 87.62 88 MET A C 1
ATOM 696 O O . MET A 1 88 ? -1.199 -1.964 10.406 1.00 87.62 88 MET A O 1
ATOM 700 N N . PHE A 1 89 ? -1.953 -1.017 12.295 1.00 84.62 89 PHE A N 1
ATOM 701 C CA . PHE A 1 89 ? -1.288 0.275 12.090 1.00 84.62 89 PHE A CA 1
ATOM 702 C C . PHE A 1 89 ? 0.207 0.189 11.712 1.00 84.62 89 PHE A C 1
ATOM 704 O O . PHE A 1 89 ? 0.582 0.860 10.751 1.00 84.62 89 PHE A O 1
ATOM 711 N N . PRO A 1 90 ? 1.059 -0.650 12.343 1.00 87.62 90 PRO A N 1
ATOM 712 C CA . PRO A 1 90 ? 2.474 -0.748 11.968 1.00 87.62 90 PRO A CA 1
ATOM 713 C C . PRO A 1 90 ? 2.709 -1.298 10.552 1.00 87.62 90 PRO A C 1
ATOM 715 O O . PRO A 1 90 ? 3.704 -0.948 9.916 1.00 87.62 90 PRO A O 1
ATOM 718 N N . THR A 1 91 ? 1.804 -2.141 10.040 1.00 88.25 91 THR A N 1
ATOM 719 C CA . THR A 1 91 ? 1.846 -2.612 8.646 1.00 88.25 91 THR A CA 1
ATOM 720 C C . THR A 1 91 ? 1.532 -1.460 7.697 1.00 88.25 91 THR A C 1
ATOM 722 O O . THR A 1 91 ? 2.310 -1.204 6.781 1.00 88.25 91 THR A O 1
ATOM 725 N N . PHE A 1 92 ? 0.461 -0.706 7.953 1.00 83.94 92 PHE A N 1
ATOM 726 C CA . PHE A 1 92 ? 0.089 0.446 7.126 1.00 83.94 92 PHE A CA 1
ATOM 727 C C . PHE A 1 92 ? 1.124 1.579 7.157 1.00 83.94 92 PHE A C 1
ATOM 729 O O . PHE A 1 92 ? 1.434 2.140 6.110 1.00 83.94 92 PHE A O 1
ATOM 736 N N . GLU A 1 93 ? 1.702 1.882 8.322 1.00 83.06 93 GLU A N 1
ATOM 737 C CA . GLU A 1 93 ? 2.806 2.842 8.461 1.00 83.06 93 GLU A CA 1
ATOM 738 C C . GLU A 1 93 ? 4.025 2.382 7.639 1.00 83.06 93 GLU A C 1
ATOM 740 O O . GLU A 1 93 ? 4.536 3.131 6.806 1.00 83.06 93 GLU A O 1
ATOM 745 N N . SER A 1 94 ? 4.429 1.111 7.777 1.00 87.31 94 SER A N 1
ATOM 746 C CA . SER A 1 94 ? 5.582 0.557 7.055 1.00 87.31 94 SER A CA 1
ATOM 747 C C . SER A 1 94 ? 5.383 0.454 5.537 1.00 87.31 94 SER A C 1
ATOM 749 O O . SER A 1 94 ? 6.375 0.554 4.814 1.00 87.31 94 SER A O 1
ATOM 751 N N . VAL A 1 95 ? 4.163 0.211 5.048 1.00 87.06 95 VAL A N 1
ATOM 752 C CA . VAL A 1 95 ? 3.845 0.189 3.607 1.00 87.06 95 VAL A CA 1
ATOM 753 C C . VAL A 1 95 ? 3.751 1.613 3.060 1.00 87.06 95 VAL A C 1
ATOM 755 O O . VAL A 1 95 ? 4.334 1.909 2.015 1.00 87.06 95 VAL A O 1
ATOM 758 N N . GLY A 1 96 ? 3.098 2.516 3.795 1.00 83.12 96 GLY A N 1
ATOM 759 C CA . GLY A 1 96 ? 2.937 3.908 3.392 1.00 83.12 96 GLY A CA 1
ATOM 760 C C . GLY A 1 96 ? 4.264 4.653 3.263 1.00 83.12 96 GLY A C 1
ATOM 761 O O .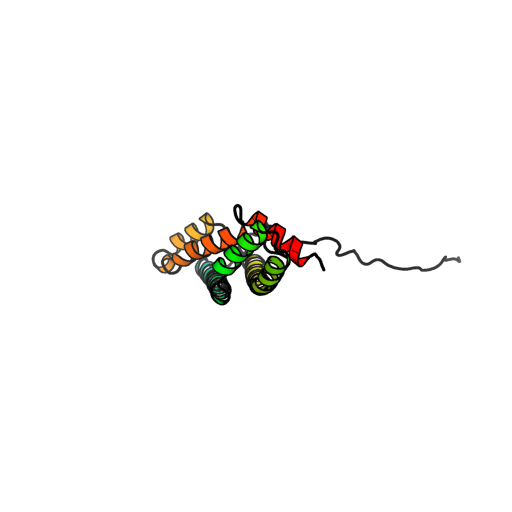 GLY A 1 96 ? 4.485 5.334 2.261 1.00 83.12 96 GLY A O 1
ATOM 762 N N . ASP A 1 97 ? 5.187 4.470 4.211 1.00 85.56 97 ASP A N 1
ATOM 763 C CA . ASP A 1 97 ? 6.541 5.035 4.130 1.00 85.56 97 ASP A CA 1
ATOM 764 C C . ASP A 1 97 ? 7.325 4.498 2.921 1.00 85.56 97 ASP A C 1
ATOM 766 O O . ASP A 1 97 ? 8.008 5.263 2.233 1.00 85.56 97 ASP A O 1
ATOM 770 N N . ALA A 1 98 ? 7.209 3.198 2.618 1.00 87.50 98 ALA A N 1
ATOM 771 C CA . ALA A 1 98 ? 7.872 2.591 1.464 1.00 87.50 98 ALA A CA 1
ATOM 772 C C . ALA A 1 98 ? 7.351 3.173 0.139 1.00 87.50 98 ALA A C 1
ATOM 774 O O . ALA A 1 98 ? 8.148 3.539 -0.730 1.00 87.50 98 ALA A O 1
ATOM 775 N N . TYR A 1 99 ? 6.031 3.333 0.014 1.00 85.44 99 TYR A N 1
ATOM 776 C CA . TYR A 1 99 ? 5.390 3.959 -1.140 1.00 85.44 99 TYR A CA 1
ATOM 777 C C . TYR A 1 99 ? 5.738 5.446 -1.271 1.00 85.44 99 TYR A C 1
ATOM 779 O O . TYR A 1 99 ? 6.142 5.882 -2.348 1.00 85.44 99 TYR A O 1
ATOM 787 N N . TYR A 1 100 ? 5.647 6.240 -0.196 1.00 82.06 100 TYR A N 1
ATOM 788 C CA . TYR A 1 100 ? 5.980 7.666 -0.272 1.00 82.06 100 TYR A CA 1
ATOM 789 C C . TYR A 1 100 ? 7.450 7.863 -0.656 1.00 82.06 100 TYR A C 1
ATOM 791 O O . TYR A 1 100 ? 7.748 8.711 -1.495 1.00 82.06 100 TYR A O 1
ATOM 799 N N . ASN A 1 101 ? 8.356 7.032 -0.132 1.00 86.38 101 ASN A N 1
ATOM 800 C CA . ASN A 1 101 ? 9.753 7.005 -0.554 1.00 86.38 101 ASN A CA 1
ATOM 801 C C . ASN A 1 101 ? 9.917 6.576 -2.027 1.00 86.38 101 ASN A C 1
ATOM 803 O O . ASN A 1 101 ? 10.751 7.147 -2.730 1.00 86.38 101 ASN A O 1
ATOM 807 N N . PHE A 1 102 ? 9.122 5.634 -2.546 1.00 87.19 102 PHE A N 1
ATOM 808 C CA . PHE A 1 102 ? 9.107 5.325 -3.982 1.00 87.19 102 PHE A CA 1
ATOM 809 C C . PHE A 1 102 ? 8.666 6.543 -4.808 1.00 87.19 102 PHE A C 1
ATOM 811 O O . PHE A 1 102 ? 9.402 6.964 -5.700 1.00 87.19 102 PHE A O 1
ATOM 818 N N . CYS A 1 103 ? 7.542 7.181 -4.475 1.00 83.38 103 CYS A N 1
ATOM 819 C CA . CYS A 1 103 ? 7.048 8.357 -5.198 1.00 83.38 103 CYS A CA 1
ATOM 820 C C . CYS A 1 103 ? 8.019 9.549 -5.135 1.00 83.38 103 CYS A C 1
ATOM 822 O O . CYS A 1 103 ? 8.246 10.213 -6.150 1.00 83.38 103 CYS A O 1
ATOM 824 N N . ASP A 1 104 ? 8.651 9.789 -3.982 1.00 83.25 104 ASP A N 1
ATOM 825 C CA . ASP A 1 104 ? 9.664 10.836 -3.809 1.00 83.25 104 ASP A CA 1
ATOM 826 C C . ASP A 1 104 ? 10.994 10.500 -4.506 1.00 83.25 104 ASP A C 1
ATOM 828 O O . ASP A 1 104 ? 11.747 11.418 -4.847 1.00 83.25 104 ASP A O 1
ATOM 832 N N . THR A 1 105 ? 11.322 9.223 -4.753 1.00 84.06 105 THR A N 1
ATOM 833 C CA . THR A 1 105 ? 12.584 8.816 -5.406 1.00 84.06 105 THR A CA 1
ATOM 834 C C . THR A 1 105 ? 12.462 8.556 -6.905 1.00 84.06 105 THR A C 1
ATOM 836 O O . THR A 1 105 ? 13.385 8.932 -7.629 1.00 84.06 105 THR A O 1
ATOM 839 N N . ARG A 1 106 ? 11.358 7.972 -7.379 1.00 84.81 106 ARG A N 1
ATOM 840 C CA . ARG A 1 106 ? 11.132 7.554 -8.775 1.00 84.81 106 ARG A CA 1
ATOM 841 C C . ARG A 1 106 ? 10.066 8.363 -9.505 1.00 84.81 106 ARG A C 1
ATOM 843 O O . ARG A 1 106 ? 10.191 8.508 -10.716 1.00 84.81 106 ARG A O 1
ATOM 850 N N . GLY A 1 107 ? 9.101 8.929 -8.788 1.00 82.38 107 GLY A N 1
ATOM 851 C CA . GLY A 1 107 ? 7.877 9.512 -9.342 1.00 82.38 107 GLY A CA 1
ATOM 852 C C . GLY A 1 107 ? 6.651 8.675 -8.969 1.00 82.38 107 GLY A C 1
ATOM 853 O O . GLY A 1 107 ? 6.783 7.510 -8.593 1.00 82.38 107 GLY A O 1
ATOM 854 N N . THR A 1 108 ? 5.458 9.257 -9.062 1.00 79.38 108 THR A N 1
ATOM 855 C CA . THR A 1 108 ? 4.199 8.493 -9.050 1.00 79.38 108 THR A CA 1
ATOM 856 C C . THR A 1 108 ? 4.138 7.530 -10.234 1.00 79.38 108 THR A C 1
ATOM 858 O O . THR A 1 108 ? 4.888 7.686 -11.200 1.00 79.38 108 THR A O 1
ATOM 861 N N . PHE A 1 109 ? 3.223 6.569 -10.173 1.00 76.81 109 PHE A N 1
ATOM 862 C CA . PHE A 1 109 ? 2.834 5.746 -11.312 1.00 76.81 109 PHE A CA 1
ATOM 863 C C . PHE A 1 109 ? 1.451 6.139 -11.848 1.00 76.81 109 PHE A C 1
ATOM 865 O O . PHE A 1 109 ? 0.703 6.892 -11.222 1.00 76.81 109 PHE A O 1
ATOM 872 N N . ASP A 1 110 ? 1.145 5.595 -13.016 1.00 77.12 110 ASP A N 1
ATOM 873 C CA . ASP A 1 110 ? -0.162 5.524 -13.653 1.00 77.12 110 ASP A CA 1
ATOM 874 C C . ASP A 1 110 ? -0.230 4.162 -14.364 1.00 77.12 110 ASP A C 1
ATOM 876 O O . ASP A 1 110 ? 0.793 3.693 -14.872 1.00 77.12 110 ASP A O 1
ATOM 880 N N . GLU A 1 111 ? -1.389 3.506 -14.367 1.00 77.81 111 GLU A N 1
ATOM 881 C CA . GLU A 1 111 ? -1.546 2.164 -14.944 1.00 77.81 111 GLU A CA 1
ATOM 882 C C . GLU A 1 111 ? -1.246 2.150 -16.454 1.00 77.81 111 GLU A C 1
ATOM 884 O O . GLU A 1 111 ? -0.547 1.258 -16.939 1.00 77.81 111 GLU A O 1
ATOM 889 N N . GLU A 1 112 ? -1.671 3.181 -17.197 1.00 82.31 112 GLU A N 1
ATOM 890 C CA . GLU A 1 112 ? -1.395 3.303 -18.631 1.00 82.31 112 GLU A CA 1
ATOM 891 C C . GLU A 1 112 ? 0.106 3.542 -18.875 1.00 82.31 112 GLU A C 1
ATOM 893 O O . GLU A 1 112 ? 0.688 2.979 -19.806 1.00 82.31 112 GLU A O 1
ATOM 898 N N . GLU A 1 113 ? 0.775 4.328 -18.023 1.00 83.12 113 GLU A N 1
ATOM 899 C CA . GLU A 1 113 ? 2.229 4.532 -18.105 1.00 83.12 113 GLU A CA 1
ATOM 900 C C . GLU A 1 113 ? 3.009 3.241 -17.797 1.00 83.12 113 GLU A C 1
ATOM 902 O O . GLU A 1 113 ? 3.949 2.914 -18.527 1.00 83.12 113 GLU A O 1
ATOM 907 N N . ILE A 1 114 ? 2.605 2.472 -16.777 1.00 85.44 114 ILE A N 1
ATOM 908 C CA . ILE A 1 114 ? 3.198 1.163 -16.458 1.00 85.44 114 ILE A CA 1
ATOM 909 C C . ILE A 1 114 ? 2.993 0.187 -17.617 1.00 85.44 114 ILE A C 1
ATOM 911 O O . ILE A 1 114 ? 3.962 -0.419 -18.076 1.00 85.44 114 ILE A O 1
ATOM 915 N N . TRP A 1 115 ? 1.769 0.059 -18.131 1.00 86.31 115 TRP A N 1
ATOM 916 C CA . TRP A 1 115 ? 1.460 -0.871 -19.215 1.00 86.31 115 TRP A CA 1
ATOM 917 C C . TRP A 1 115 ? 2.248 -0.545 -20.491 1.00 86.31 115 TRP A C 1
ATOM 919 O O . TRP A 1 115 ? 2.805 -1.438 -21.133 1.00 86.31 115 TRP A O 1
ATOM 929 N N . ASN A 1 116 ? 2.402 0.742 -20.821 1.00 87.88 116 ASN A N 1
ATOM 930 C CA . ASN A 1 116 ? 3.268 1.178 -21.918 1.00 87.88 116 ASN A CA 1
ATOM 931 C C . ASN A 1 116 ? 4.758 0.865 -21.665 1.00 87.88 116 ASN A C 1
ATOM 933 O O . ASN A 1 116 ? 5.466 0.509 -22.610 1.00 87.88 116 ASN A O 1
ATOM 937 N N . MET A 1 117 ? 5.251 0.950 -20.422 1.00 89.94 117 MET A N 1
ATOM 938 C CA . MET A 1 117 ? 6.618 0.523 -20.080 1.00 89.94 117 MET A CA 1
ATOM 939 C C . MET A 1 117 ? 6.806 -0.993 -20.222 1.00 89.94 117 MET A C 1
ATOM 941 O O . MET A 1 117 ? 7.794 -1.419 -20.817 1.00 89.94 117 MET A O 1
ATOM 945 N N . VAL A 1 118 ? 5.853 -1.792 -19.732 1.00 89.25 118 VAL A N 1
ATOM 946 C CA . VAL A 1 118 ? 5.833 -3.263 -19.839 1.00 89.25 118 VAL A CA 1
ATOM 947 C C . VAL A 1 118 ? 5.853 -3.693 -21.307 1.00 89.25 118 VAL A C 1
ATOM 949 O O . VAL A 1 118 ? 6.765 -4.398 -21.740 1.00 89.25 118 VAL A O 1
ATOM 952 N N . MET A 1 119 ? 4.907 -3.197 -22.108 1.00 89.38 119 MET A N 1
ATOM 953 C CA . MET A 1 119 ? 4.818 -3.503 -23.541 1.00 89.38 119 MET A CA 1
ATOM 954 C C . MET A 1 119 ? 6.037 -2.989 -24.327 1.00 89.38 119 MET A C 1
ATOM 956 O O . MET A 1 119 ? 6.439 -3.599 -25.318 1.00 89.38 119 MET A O 1
ATOM 960 N N . GLY A 1 120 ? 6.665 -1.901 -23.869 1.00 89.62 120 GLY A N 1
ATOM 961 C CA . GLY A 1 120 ? 7.890 -1.340 -24.442 1.00 89.62 120 GLY A CA 1
ATOM 962 C C . GLY A 1 120 ? 9.157 -2.181 -24.230 1.00 89.62 120 GLY A C 1
ATOM 963 O O . GLY A 1 120 ? 10.144 -1.947 -24.929 1.00 89.62 120 GLY A O 1
ATOM 964 N N . LEU A 1 121 ? 9.148 -3.157 -23.313 1.00 89.69 121 LEU A N 1
ATOM 965 C CA . LEU A 1 121 ? 10.261 -4.094 -23.101 1.00 89.69 121 LEU A CA 1
ATOM 966 C C . LEU A 1 121 ? 10.185 -5.353 -23.987 1.00 89.69 121 LEU A C 1
ATOM 968 O O . LEU A 1 121 ? 11.191 -6.043 -24.140 1.00 89.69 121 LEU A O 1
ATOM 972 N N . GLY A 1 122 ? 9.036 -5.651 -24.604 1.00 89.62 122 GLY A N 1
ATOM 973 C CA . GLY A 1 122 ? 8.847 -6.879 -25.385 1.00 89.62 122 GLY A CA 1
ATOM 974 C C . GLY A 1 122 ? 8.851 -8.127 -24.496 1.00 89.62 122 GLY A C 1
ATOM 975 O O . GLY A 1 122 ? 8.164 -8.152 -23.477 1.00 89.62 122 GLY A O 1
ATOM 976 N N . ASP A 1 123 ? 9.626 -9.153 -24.861 1.00 88.06 123 ASP A N 1
ATOM 977 C CA . ASP A 1 123 ? 9.701 -10.420 -24.109 1.00 88.06 123 ASP A CA 1
ATOM 978 C C . ASP A 1 123 ? 10.147 -10.196 -22.644 1.00 88.06 123 ASP A C 1
ATOM 980 O O . ASP A 1 123 ? 9.551 -10.753 -21.720 1.00 88.06 123 ASP A O 1
ATOM 984 N N . ASP A 1 124 ? 11.109 -9.287 -22.427 1.00 86.50 124 ASP A N 1
ATOM 985 C CA . ASP A 1 124 ? 11.585 -8.805 -21.114 1.00 86.50 124 ASP A CA 1
ATOM 986 C C . ASP A 1 124 ? 10.483 -8.138 -20.262 1.00 86.50 124 ASP A C 1
ATOM 988 O O . ASP A 1 124 ? 10.679 -7.927 -19.066 1.00 86.50 124 ASP A O 1
ATOM 992 N N . GLY A 1 125 ? 9.352 -7.759 -20.869 1.00 84.75 125 GLY A N 1
ATOM 993 C CA . GLY A 1 125 ? 8.196 -7.174 -20.190 1.00 84.75 125 GLY A CA 1
ATOM 994 C C . GLY A 1 125 ? 7.334 -8.202 -19.455 1.00 84.75 125 GLY A C 1
ATOM 995 O O . GLY A 1 125 ? 6.648 -7.847 -18.500 1.00 84.75 125 GLY A O 1
ATOM 996 N N . SER A 1 126 ? 7.394 -9.478 -19.855 1.00 86.50 126 SER A N 1
ATOM 997 C CA . SER A 1 126 ? 6.597 -10.552 -19.239 1.00 86.50 126 SER A CA 1
ATOM 998 C C . SER A 1 126 ? 6.962 -10.830 -17.774 1.00 86.50 126 SER A C 1
ATOM 1000 O O . SER A 1 126 ? 6.108 -11.272 -17.014 1.00 86.50 126 SER A O 1
ATOM 1002 N N . GLU A 1 127 ? 8.181 -10.476 -17.346 1.00 87.81 127 GLU A N 1
ATOM 1003 C CA . GLU A 1 127 ? 8.635 -10.528 -15.943 1.00 87.81 127 GLU A CA 1
ATOM 1004 C C . GLU A 1 127 ? 7.881 -9.548 -15.013 1.00 87.81 127 GLU A C 1
ATOM 1006 O O . GLU A 1 127 ? 8.081 -9.579 -13.801 1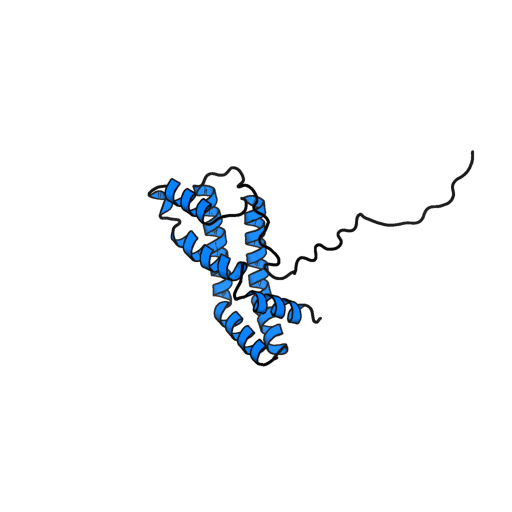.00 87.81 127 GLU A O 1
ATOM 1011 N N . TYR A 1 128 ? 7.044 -8.661 -15.568 1.00 89.19 128 TYR A N 1
ATOM 1012 C CA . TYR A 1 128 ? 6.376 -7.569 -14.852 1.00 89.19 128 TYR A CA 1
ATOM 1013 C C . TYR A 1 128 ? 4.845 -7.574 -14.989 1.00 89.19 128 TYR A C 1
ATOM 1015 O O . TYR A 1 128 ? 4.213 -6.580 -14.643 1.00 89.19 128 TYR A O 1
ATOM 1023 N N . TRP A 1 129 ? 4.230 -8.646 -15.501 1.00 86.50 129 TRP A N 1
ATOM 1024 C CA . TRP A 1 129 ? 2.763 -8.727 -15.613 1.00 86.50 129 TRP A CA 1
ATOM 1025 C C . TRP A 1 129 ? 2.093 -8.827 -14.240 1.00 86.50 129 TRP A C 1
ATOM 1027 O O . TRP A 1 129 ? 1.227 -8.013 -13.932 1.00 86.50 129 TRP A O 1
ATOM 1037 N N . ASP A 1 130 ? 2.577 -9.731 -13.388 1.00 81.88 130 ASP A N 1
ATOM 1038 C CA . ASP A 1 130 ? 2.100 -9.926 -12.010 1.00 81.88 130 ASP A CA 1
ATOM 1039 C C . ASP A 1 130 ? 2.207 -8.627 -11.176 1.00 81.88 130 ASP A C 1
ATOM 1041 O O . ASP A 1 130 ? 1.395 -8.364 -10.297 1.00 81.88 130 ASP A O 1
ATOM 1045 N N . VAL A 1 131 ? 3.167 -7.756 -11.515 1.00 80.69 131 VAL A N 1
ATOM 1046 C CA . VAL A 1 131 ? 3.395 -6.446 -10.873 1.00 80.69 131 VAL A CA 1
ATOM 1047 C C . VAL A 1 131 ? 2.294 -5.431 -11.203 1.00 80.69 131 VAL A C 1
ATOM 1049 O O . VAL A 1 131 ? 2.161 -4.448 -10.484 1.00 80.69 131 VAL A O 1
ATOM 1052 N N . VAL A 1 132 ? 1.521 -5.624 -12.275 1.00 77.56 132 VAL A N 1
ATOM 1053 C CA . VAL A 1 132 ? 0.347 -4.787 -12.582 1.00 77.56 132 VAL A CA 1
ATOM 1054 C C . VAL A 1 132 ? -0.855 -5.242 -11.750 1.00 77.56 132 VAL A C 1
ATOM 1056 O O . VAL A 1 132 ? -1.560 -4.399 -11.206 1.00 77.56 132 VAL A O 1
ATOM 1059 N N . ASP A 1 133 ? -1.029 -6.557 -11.603 1.00 80.81 133 ASP A N 1
ATOM 1060 C CA . ASP A 1 133 ? -2.116 -7.201 -10.849 1.00 80.81 133 ASP A CA 1
ATOM 1061 C C . ASP A 1 133 ? -1.972 -6.919 -9.337 1.00 80.81 133 ASP A C 1
ATOM 1063 O O . ASP A 1 133 ? -2.816 -6.247 -8.749 1.00 80.81 133 ASP A O 1
ATOM 1067 N N . GLU A 1 134 ? -0.824 -7.271 -8.736 1.00 81.88 134 GLU A N 1
ATOM 1068 C CA . GLU A 1 134 ? -0.523 -6.998 -7.317 1.00 81.88 134 GLU A CA 1
ATOM 1069 C C . GLU A 1 134 ? -0.483 -5.483 -6.996 1.00 81.88 134 GLU A C 1
ATOM 1071 O O . GLU A 1 134 ? -0.669 -5.067 -5.848 1.00 81.88 134 GLU A O 1
ATOM 1076 N N . LEU A 1 135 ? -0.222 -4.624 -7.994 1.00 78.88 135 LEU A N 1
ATOM 1077 C CA . LEU A 1 135 ? -0.326 -3.174 -7.819 1.00 78.88 135 LEU A CA 1
ATOM 1078 C C . LEU A 1 135 ? -1.783 -2.705 -7.821 1.00 78.88 135 LEU A C 1
ATOM 1080 O O . LEU A 1 135 ? -2.085 -1.760 -7.098 1.00 78.88 135 LEU A O 1
ATOM 1084 N N . GLY A 1 136 ? -2.666 -3.349 -8.588 1.00 75.56 1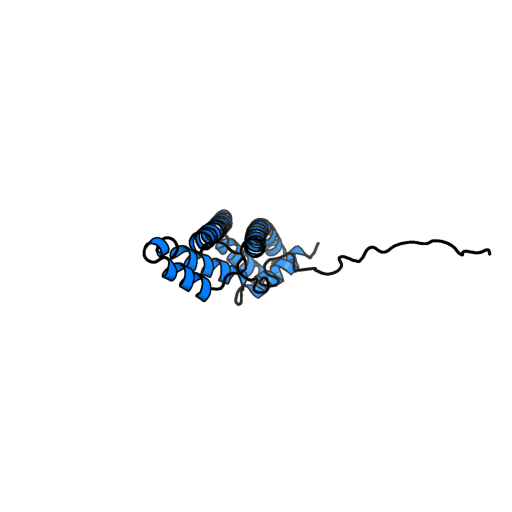36 GLY A N 1
ATOM 1085 C CA . GLY A 1 136 ? -4.109 -3.123 -8.546 1.00 75.56 136 GLY A CA 1
ATOM 1086 C C . GLY A 1 136 ? -4.660 -3.330 -7.138 1.00 75.56 136 GLY A C 1
ATOM 1087 O O . GLY A 1 136 ? -5.239 -2.401 -6.579 1.00 75.56 136 GLY A O 1
ATOM 1088 N N . ASP A 1 137 ? -4.357 -4.472 -6.514 1.00 76.06 137 ASP A N 1
ATOM 1089 C CA . ASP A 1 137 ? -4.736 -4.771 -5.123 1.00 76.06 137 ASP A CA 1
ATOM 1090 C C . ASP A 1 137 ? -4.200 -3.708 -4.143 1.00 76.06 137 ASP A C 1
ATOM 1092 O O . ASP A 1 137 ? -4.920 -3.185 -3.285 1.00 76.06 137 ASP A O 1
ATOM 1096 N N . LEU A 1 138 ? -2.925 -3.323 -4.293 1.00 76.94 138 LEU A N 1
ATOM 1097 C CA . LEU A 1 138 ? -2.310 -2.282 -3.468 1.00 76.94 138 LEU A CA 1
ATOM 1098 C C . LEU A 1 138 ? -2.979 -0.910 -3.677 1.00 76.94 138 LEU A C 1
ATOM 1100 O O . LEU A 1 138 ? -3.126 -0.155 -2.712 1.00 76.94 138 LEU A O 1
ATOM 1104 N N . ILE A 1 139 ? -3.386 -0.584 -4.909 1.00 72.69 139 ILE A N 1
ATOM 1105 C CA . ILE A 1 139 ? -4.143 0.624 -5.269 1.00 72.69 139 ILE A CA 1
ATOM 1106 C C . ILE A 1 139 ? -5.561 0.572 -4.692 1.00 72.69 139 ILE A C 1
ATOM 1108 O O . ILE A 1 139 ? -6.009 1.583 -4.166 1.00 72.69 139 ILE A O 1
ATOM 1112 N N . GLU A 1 140 ? -6.251 -0.566 -4.699 1.00 74.00 140 GLU A N 1
ATOM 1113 C CA . GLU A 1 140 ? -7.604 -0.688 -4.141 1.00 74.00 140 GLU A CA 1
ATOM 1114 C C . GLU A 1 140 ? -7.603 -0.509 -2.611 1.00 74.00 140 GLU A C 1
ATOM 1116 O O . GLU A 1 140 ? -8.392 0.270 -2.063 1.00 74.00 140 GLU A O 1
ATOM 1121 N N . ILE A 1 141 ? -6.632 -1.123 -1.922 1.00 69.94 141 ILE A N 1
ATOM 1122 C CA . ILE A 1 141 ? -6.385 -0.924 -0.482 1.00 69.94 141 ILE A CA 1
ATOM 1123 C C . ILE A 1 141 ? -5.972 0.532 -0.175 1.00 69.94 141 ILE A C 1
ATOM 1125 O O . ILE A 1 141 ? -6.257 1.037 0.918 1.00 69.94 141 ILE A O 1
ATOM 1129 N N . MET A 1 142 ? -5.325 1.221 -1.125 1.00 65.50 142 MET A N 1
ATOM 1130 C CA . MET A 1 142 ? -5.052 2.661 -1.058 1.00 65.50 142 MET A CA 1
ATOM 1131 C C . MET A 1 142 ? -6.308 3.508 -1.308 1.00 65.50 142 MET A C 1
ATOM 1133 O O . MET A 1 142 ? -6.881 4.056 -0.370 1.00 65.50 142 MET A O 1
ATOM 1137 N N . GLU A 1 143 ? -6.677 3.696 -2.574 1.00 61.16 143 GLU A N 1
ATOM 1138 C CA . GLU A 1 143 ? -7.626 4.707 -3.048 1.00 61.16 143 GLU A CA 1
ATOM 1139 C C . GLU A 1 143 ? -9.010 4.527 -2.433 1.00 61.16 143 GLU A C 1
ATOM 1141 O O . GLU A 1 143 ? -9.652 5.517 -2.075 1.00 61.16 143 GLU A O 1
ATOM 1146 N N . GLY A 1 144 ? -9.403 3.271 -2.203 1.00 58.22 144 GLY A N 1
ATOM 1147 C CA . GLY A 1 144 ? -10.324 2.947 -1.131 1.00 58.22 144 GLY A CA 1
ATOM 1148 C C . GLY A 1 144 ? -11.713 3.552 -1.268 1.00 58.22 144 GLY A C 1
ATOM 1149 O O . GLY A 1 144 ? -12.275 3.981 -0.262 1.00 58.22 144 GLY A O 1
ATOM 1150 N N . GLU A 1 145 ? -12.308 3.566 -2.465 1.00 52.69 145 GLU A N 1
ATOM 1151 C CA . GLU A 1 145 ? -13.714 3.981 -2.604 1.00 52.69 145 GLU A CA 1
ATOM 1152 C C . GLU A 1 145 ? -14.648 3.116 -1.728 1.00 52.69 145 GLU A C 1
ATOM 1154 O O . GLU A 1 145 ? -15.604 3.643 -1.155 1.00 52.69 145 GLU A O 1
ATOM 1159 N N . GLU A 1 146 ? -14.313 1.835 -1.508 1.00 53.19 146 GLU A N 1
ATOM 1160 C CA . GLU A 1 146 ? -14.986 0.973 -0.521 1.00 53.19 146 GLU A CA 1
ATOM 1161 C C . GLU A 1 146 ? -14.383 1.060 0.903 1.00 53.19 146 GLU A C 1
ATOM 1163 O O . GLU A 1 146 ? -15.105 0.908 1.892 1.00 53.19 146 GLU A O 1
ATOM 1168 N N . THR A 1 147 ? -13.084 1.357 1.059 1.00 62.50 147 THR A N 1
ATOM 1169 C CA . THR A 1 147 ? -12.392 1.357 2.371 1.00 62.50 147 THR A CA 1
ATOM 1170 C C . THR A 1 147 ? -12.331 2.725 3.071 1.00 62.50 147 THR A C 1
ATOM 1172 O O . THR A 1 147 ? -11.938 2.806 4.235 1.00 62.50 147 THR A O 1
ATOM 1175 N N . ALA A 1 148 ? -12.789 3.818 2.453 1.00 65.50 148 ALA A N 1
ATOM 1176 C CA . ALA A 1 148 ? -12.744 5.168 3.029 1.00 65.50 148 ALA A CA 1
ATOM 1177 C C . ALA A 1 148 ? -13.473 5.288 4.384 1.00 65.50 148 ALA A C 1
ATOM 1179 O O . ALA A 1 148 ? -13.052 6.050 5.262 1.00 65.50 148 ALA A O 1
ATOM 1180 N N . GLN A 1 149 ? -14.550 4.519 4.592 1.00 71.50 149 GLN A N 1
ATOM 1181 C CA . GLN A 1 149 ? -15.253 4.462 5.878 1.00 71.50 149 GLN A CA 1
ATOM 1182 C C . GLN A 1 149 ? -14.445 3.700 6.943 1.00 71.50 149 GLN A C 1
ATOM 1184 O O . GLN A 1 149 ? -14.364 4.166 8.082 1.00 71.50 149 GLN A O 1
ATOM 1189 N N . PHE A 1 150 ? -13.792 2.596 6.561 1.00 76.62 150 PHE A N 1
ATOM 1190 C CA . PHE A 1 150 ? -12.834 1.870 7.401 1.00 76.62 150 PHE A CA 1
ATOM 1191 C C . PHE A 1 150 ? -11.698 2.802 7.849 1.00 76.62 150 PHE A C 1
ATOM 1193 O O . PHE A 1 150 ? -11.485 2.970 9.050 1.00 76.62 150 PHE A O 1
ATOM 1200 N N . TRP A 1 151 ? -11.050 3.505 6.914 1.00 75.62 151 TRP A N 1
ATOM 1201 C CA . TRP A 1 151 ? -9.941 4.418 7.206 1.00 75.62 151 TRP A CA 1
ATOM 1202 C C . TRP A 1 151 ? -10.337 5.560 8.140 1.00 75.62 151 TRP A C 1
ATOM 1204 O O . TRP A 1 151 ? -9.653 5.826 9.132 1.00 75.62 151 TRP A O 1
ATOM 1214 N N . LYS A 1 152 ? -11.482 6.201 7.877 1.00 77.56 152 LYS A N 1
ATOM 1215 C CA . LYS A 1 152 ? -12.010 7.273 8.726 1.00 77.56 152 LYS A CA 1
ATOM 1216 C C . LYS A 1 152 ? -12.287 6.788 10.150 1.00 77.56 152 LYS A C 1
ATOM 1218 O O . LYS A 1 152 ? -11.912 7.466 11.105 1.00 77.56 152 LYS A O 1
ATOM 1223 N N . SER A 1 153 ? -12.924 5.631 10.314 1.00 79.38 153 SER A N 1
ATOM 1224 C CA . SER A 1 153 ? -13.245 5.120 11.649 1.00 79.38 153 SER A CA 1
ATOM 1225 C C . SER A 1 153 ? -12.054 4.468 12.357 1.00 79.38 153 SER A C 1
ATOM 1227 O O . SER A 1 153 ? -12.017 4.473 13.588 1.00 79.38 153 SER A O 1
ATOM 1229 N N . MET A 1 154 ? -11.033 4.012 11.623 1.00 82.75 154 MET A N 1
ATOM 1230 C CA . MET A 1 154 ? -9.717 3.672 12.172 1.00 82.75 154 MET A CA 1
ATOM 1231 C C . MET A 1 154 ? -9.002 4.922 12.714 1.00 82.75 154 MET A C 1
ATOM 1233 O O . MET A 1 154 ? -8.445 4.877 13.812 1.00 82.75 154 MET A O 1
ATOM 1237 N N . GLU A 1 155 ? -9.075 6.056 12.006 1.00 81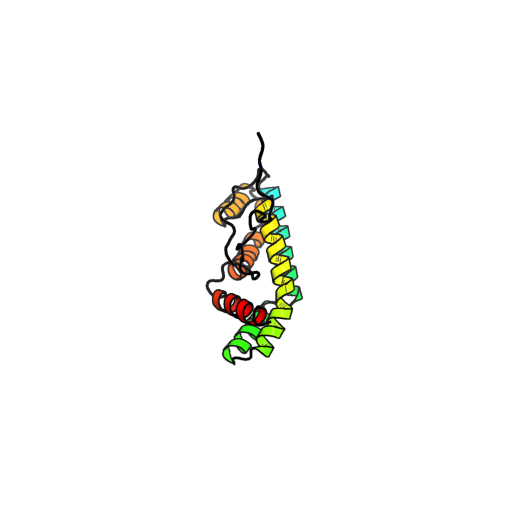.06 155 GLU A N 1
ATOM 1238 C CA . GLU A 1 155 ? -8.542 7.344 12.478 1.00 81.06 155 GLU A CA 1
ATOM 1239 C C . GLU A 1 155 ? -9.275 7.869 13.717 1.00 81.06 155 GLU A C 1
ATOM 1241 O O . GLU A 1 155 ? -8.630 8.330 14.660 1.00 81.06 155 GLU A O 1
ATOM 1246 N N . GLU A 1 156 ? -10.598 7.719 13.779 1.00 82.31 156 GLU A N 1
ATOM 1247 C CA . GLU A 1 156 ? -11.390 8.082 14.959 1.00 82.31 156 GLU A CA 1
ATOM 1248 C C . GLU A 1 156 ? -10.971 7.275 16.205 1.00 82.31 156 GLU A C 1
ATOM 1250 O O . GLU A 1 156 ? -10.622 7.874 17.225 1.00 82.31 156 GLU A O 1
ATOM 1255 N N . VAL A 1 157 ? -10.911 5.936 16.140 1.00 84.56 157 VAL A N 1
ATOM 1256 C CA . VAL A 1 157 ? -10.568 5.117 17.328 1.00 84.56 157 VAL A CA 1
ATOM 1257 C C . VAL A 1 157 ? -9.097 5.199 17.748 1.00 84.56 157 VAL A C 1
ATOM 1259 O O . VAL A 1 157 ? -8.789 4.903 18.907 1.00 84.56 157 VAL A O 1
ATOM 1262 N N . LEU A 1 158 ? -8.194 5.608 16.848 1.00 80.62 158 LEU A N 1
ATOM 1263 C CA . LEU A 1 158 ? -6.782 5.855 17.159 1.00 80.62 158 LEU A CA 1
ATOM 1264 C C . LEU A 1 158 ? -6.511 7.282 17.669 1.00 80.62 158 LEU A C 1
ATOM 1266 O O . LEU A 1 158 ? -5.535 7.467 18.393 1.00 80.62 158 LEU A O 1
ATOM 1270 N N . MET A 1 159 ? -7.362 8.275 17.367 1.00 77.81 159 MET A N 1
ATOM 1271 C CA . MET A 1 159 ? -7.248 9.637 17.923 1.00 77.81 159 MET A CA 1
ATOM 1272 C C . MET A 1 159 ? -8.003 9.868 19.244 1.00 77.81 159 MET A C 1
ATOM 1274 O O . MET A 1 159 ? -7.751 10.881 19.898 1.00 77.81 159 MET A O 1
ATOM 1278 N N . GLU A 1 160 ? -8.881 8.962 19.685 1.00 69.69 160 GLU A N 1
ATOM 1279 C CA . GLU A 1 160 ? -9.508 9.020 21.020 1.00 69.69 160 GLU A CA 1
ATOM 1280 C C . GLU A 1 160 ? -8.517 8.612 22.140 1.00 69.69 160 GLU A C 1
ATOM 1282 O O . GLU A 1 160 ? -8.642 7.542 22.744 1.00 69.69 160 GLU A O 1
ATOM 1287 N N . VAL A 1 161 ? -7.487 9.431 22.401 1.00 50.91 161 VAL A N 1
ATOM 1288 C CA . VAL A 1 161 ? -6.438 9.211 23.429 1.00 50.91 161 VAL A CA 1
ATOM 1289 C C . VAL A 1 161 ? -6.301 10.406 24.371 1.00 50.91 161 VAL A C 1
ATOM 1291 O O . VAL A 1 161 ? -6.135 11.535 23.862 1.00 50.91 161 VAL A O 1
#

Radius of gyration: 21.44 Å; chains: 1; bounding box: 43×71×50 Å

Foldseek 3Di:
DDDDDDDDDDDDPDPPDPPQLLFADSDDPDFDDFDDDALVVLLVLLVVLLVLLVVLCVVQVVVVLLVQLVVCVVVVNLVSNLVSLVSCVVSRNVSVVSVVVSCVPGTDDDLVRNVCSLVVVPPSSVVRPVSSVSVVVVVCVHVPPPCPVVRVVSSVSNPPD

pLDDT: mean 76.27, std 17.1, range [31.08, 93.75]